Protein AF-A0A090ANB4-F1 (afdb_monomer_lite)

Sequence (158 aa):
MLALCPTMAVTSTATHGLGMGLATMAVLTISNLLISAVRHWVSPEVRIPVYIVFIATVGILEAVVDGLMIGFGFTLALVTIGAVREILGSGTLFTEAHLLLGEMFAFLEITLIPEYKGFLLMLLPPGGFLTLGFLLAGKRVLETRLSTIVTVPQPLSV

Foldseek 3Di:
DVCPVVLLVQLLALLSLLVVLVVQLVVQLVVLLVVLVCVVPDDDVPPPVVVVNVVSVVDNVVSNVVSNVVSVVSSVVSNVSSQVLCCQFPVWHHPPNCVVPNPVCPVVTDRRDDDDPGPPCSSDSNVSVVSVVVVVVVVVVVCVVVCVVDPDPPPDDD

pLDDT: mean 75.97, std 12.32, range [43.0, 91.75]

Organism: NCBI:txid40754

InterPro domains:
  IPR003667 NqrDE/RnfAE [PF02508] (1-58)
  IPR003667 NqrDE/RnfAE [PF02508] (60-135)
  IPR003667 NqrDE/RnfAE [PIRSF006102] (1-148)

Secondary structure (DSSP, 8-state):
-TTHHHHHHHTTSHHHHHHHHHHHHHHHHHHHHHHHHHGGG--SS-HHHHHHHHHTTS-HHHHHHHHHHHHHHHHHHHHHHHHHHHHHHTSEESTTHHHHH-GGGGGG-EE--TT----HHHHSHHHHHHHHHHHHHHHHHHHHHHHHH---------

Radius of gyration: 20.8 Å; chains: 1; bounding box: 58×26×48 Å

Structure (mmCIF, N/CA/C/O backbone):
data_AF-A0A090ANB4-F1
#
_entry.id   AF-A0A090ANB4-F1
#
loop_
_atom_site.group_PDB
_atom_site.id
_atom_site.type_symbol
_atom_site.label_atom_id
_atom_site.label_alt_id
_atom_site.label_comp_id
_atom_site.label_asym_id
_atom_site.label_entity_id
_atom_site.label_seq_id
_atom_site.pdbx_PDB_ins_code
_atom_site.Cartn_x
_atom_site.Cartn_y
_atom_site.Cartn_z
_atom_site.occupancy
_atom_site.B_iso_or_equiv
_atom_site.auth_seq_id
_atom_site.auth_comp_id
_atom_site.auth_asym_id
_atom_site.auth_atom_id
_atom_site.pdbx_PDB_model_num
ATOM 1 N N . MET A 1 1 ? -9.176 9.031 -3.988 1.00 46.72 1 MET A N 1
ATOM 2 C CA . MET A 1 1 ? -7.955 9.870 -4.068 1.00 46.72 1 MET A CA 1
ATOM 3 C C . MET A 1 1 ? -7.138 9.925 -2.769 1.00 46.72 1 MET A C 1
ATOM 5 O O . MET A 1 1 ? -6.018 10.407 -2.828 1.00 46.72 1 MET A O 1
ATOM 9 N N . LEU A 1 2 ? -7.619 9.389 -1.634 1.00 55.66 2 LEU A N 1
ATOM 10 C CA . LEU A 1 2 ? -6.941 9.498 -0.327 1.00 55.66 2 LEU A CA 1
ATOM 11 C C . LEU A 1 2 ? -5.526 8.869 -0.251 1.00 55.66 2 LEU A C 1
ATOM 13 O O . LEU A 1 2 ? -4.758 9.257 0.618 1.00 55.66 2 LEU A O 1
ATOM 17 N N . ALA A 1 3 ? -5.148 7.963 -1.166 1.00 67.19 3 ALA A N 1
ATOM 18 C CA . ALA A 1 3 ? -3.847 7.275 -1.148 1.00 67.19 3 ALA A CA 1
ATOM 19 C C . ALA A 1 3 ? -2.853 7.708 -2.250 1.00 67.19 3 ALA A C 1
ATOM 21 O O . ALA A 1 3 ? -1.758 7.163 -2.311 1.00 67.19 3 ALA A O 1
ATOM 22 N N . LEU A 1 4 ? -3.189 8.675 -3.118 1.00 76.75 4 LEU A N 1
ATOM 23 C CA . LEU A 1 4 ? -2.350 8.987 -4.292 1.00 76.75 4 LEU A CA 1
ATOM 24 C C . LEU A 1 4 ? -0.974 9.569 -3.927 1.00 76.75 4 LEU A C 1
ATOM 26 O O . LEU A 1 4 ? 0.030 9.229 -4.550 1.00 76.75 4 LEU A O 1
ATOM 30 N N . CYS A 1 5 ? -0.909 10.428 -2.910 1.00 80.12 5 CYS A N 1
ATOM 31 C CA . CYS A 1 5 ? 0.342 11.058 -2.485 1.00 80.12 5 CYS A CA 1
ATOM 32 C C . CYS A 1 5 ? 1.390 10.040 -1.991 1.00 80.12 5 CYS A C 1
ATOM 34 O O . CYS A 1 5 ? 2.500 10.044 -2.527 1.00 80.12 5 CYS A O 1
ATOM 36 N N . PRO A 1 6 ? 1.074 9.128 -1.046 1.00 74.81 6 PRO A N 1
ATOM 37 C CA . PRO A 1 6 ? 2.038 8.114 -0.623 1.00 74.81 6 PRO A CA 1
ATOM 38 C C . PRO A 1 6 ? 2.357 7.108 -1.736 1.00 74.81 6 PRO A C 1
ATOM 40 O O . PRO A 1 6 ? 3.514 6.731 -1.898 1.00 74.81 6 PRO A O 1
ATOM 43 N N . THR A 1 7 ? 1.382 6.725 -2.569 1.00 77.88 7 THR A N 1
ATOM 44 C CA . THR A 1 7 ? 1.634 5.761 -3.654 1.00 77.88 7 THR A CA 1
ATOM 45 C C . THR A 1 7 ? 2.613 6.307 -4.693 1.00 77.88 7 THR A C 1
ATOM 47 O O . THR A 1 7 ? 3.469 5.578 -5.181 1.00 77.88 7 THR A O 1
ATOM 50 N N . MET A 1 8 ? 2.535 7.596 -5.033 1.00 78.75 8 MET A N 1
ATOM 51 C CA . MET A 1 8 ? 3.420 8.195 -6.040 1.00 78.75 8 MET A CA 1
ATOM 52 C C . MET A 1 8 ? 4.849 8.381 -5.525 1.00 78.75 8 MET A C 1
ATOM 54 O O . MET A 1 8 ? 5.792 8.237 -6.300 1.00 78.75 8 MET A O 1
ATOM 58 N N . ALA A 1 9 ? 4.997 8.664 -4.228 1.00 77.38 9 ALA A N 1
ATOM 59 C CA . ALA A 1 9 ? 6.293 8.837 -3.580 1.00 77.38 9 ALA A CA 1
ATOM 60 C C . ALA A 1 9 ? 7.064 7.517 -3.417 1.00 77.38 9 ALA A C 1
ATOM 62 O O . ALA A 1 9 ? 8.287 7.524 -3.448 1.00 77.38 9 ALA A O 1
ATOM 63 N N . VAL A 1 10 ? 6.358 6.396 -3.245 1.00 78.56 10 VAL A N 1
ATOM 64 C CA . VAL A 1 10 ? 6.964 5.127 -2.804 1.00 78.56 10 VAL A CA 1
ATOM 65 C C . VAL A 1 10 ? 7.012 4.060 -3.908 1.00 78.56 10 VAL A C 1
ATOM 67 O O . VAL A 1 10 ? 7.735 3.080 -3.794 1.00 78.56 10 VAL A O 1
ATOM 70 N N . THR A 1 11 ? 6.320 4.259 -5.033 1.00 79.19 11 THR A N 1
ATOM 71 C CA . THR A 1 11 ? 6.361 3.328 -6.183 1.00 79.19 11 THR A CA 1
ATOM 72 C C . THR A 1 11 ? 7.594 3.490 -7.080 1.00 79.19 11 THR A C 1
ATOM 74 O O . THR A 1 11 ? 7.601 2.964 -8.187 1.00 79.19 11 THR A O 1
ATOM 77 N N . SER A 1 12 ? 8.628 4.228 -6.667 1.00 77.31 12 SER A N 1
ATOM 78 C CA . SER A 1 12 ? 9.883 4.305 -7.431 1.00 77.31 12 SER A CA 1
ATOM 79 C C . SER A 1 12 ? 10.629 2.969 -7.464 1.00 77.31 12 SER A C 1
ATOM 81 O O . SER A 1 12 ? 11.275 2.676 -8.463 1.00 77.31 12 SER A O 1
ATOM 83 N N . THR A 1 13 ? 10.505 2.161 -6.408 1.00 81.81 13 THR A N 1
ATOM 84 C CA . THR A 1 13 ? 11.098 0.822 -6.290 1.00 81.81 13 THR A CA 1
ATOM 85 C C . THR A 1 13 ? 10.129 -0.127 -5.581 1.00 81.81 13 THR A C 1
ATOM 87 O O . THR A 1 13 ? 9.298 0.288 -4.762 1.00 81.81 13 THR A O 1
ATOM 90 N N . ALA A 1 14 ? 10.200 -1.420 -5.896 1.00 81.69 14 ALA A N 1
ATOM 91 C CA . ALA A 1 14 ? 9.321 -2.435 -5.311 1.00 81.69 14 ALA A CA 1
ATOM 92 C C . ALA A 1 14 ? 9.569 -2.632 -3.803 1.00 81.69 14 ALA A C 1
ATOM 94 O O . ALA A 1 14 ? 8.634 -2.905 -3.048 1.00 81.69 14 ALA A O 1
ATOM 95 N N . THR A 1 15 ? 10.813 -2.458 -3.353 1.00 82.75 15 THR A N 1
ATOM 96 C CA . THR A 1 15 ? 11.251 -2.628 -1.956 1.00 82.75 15 THR A CA 1
ATOM 97 C C . THR A 1 15 ? 10.644 -1.585 -1.027 1.00 82.75 15 THR A C 1
ATOM 99 O O . THR A 1 15 ? 10.063 -1.930 0.004 1.00 82.75 15 THR A O 1
ATOM 102 N N . HIS A 1 16 ? 10.681 -0.313 -1.419 1.00 83.56 16 HIS A N 1
ATOM 103 C CA . HIS A 1 16 ? 10.042 0.772 -0.677 1.00 83.56 16 HIS A CA 1
ATOM 104 C C . HIS A 1 16 ? 8.517 0.590 -0.614 1.00 83.56 16 HIS A C 1
ATOM 106 O O . HIS A 1 16 ? 7.910 0.781 0.446 1.00 83.56 16 HIS A O 1
ATOM 112 N N . GLY A 1 17 ? 7.904 0.151 -1.721 1.00 83.38 17 GLY A N 1
ATOM 113 C CA . GLY A 1 17 ? 6.481 -0.199 -1.784 1.00 83.38 17 GLY A CA 1
ATOM 114 C C . GLY A 1 17 ? 6.098 -1.305 -0.802 1.00 83.38 17 GLY A C 1
ATOM 115 O O . GLY A 1 17 ? 5.096 -1.183 -0.095 1.00 83.38 17 GLY A O 1
ATOM 116 N N . LEU A 1 18 ? 6.924 -2.347 -0.705 1.00 86.50 18 LEU A N 1
ATOM 117 C CA . LEU A 1 18 ? 6.738 -3.450 0.236 1.00 86.50 18 LEU A CA 1
ATOM 118 C C . LEU A 1 18 ? 6.822 -2.979 1.696 1.00 86.50 18 LEU A C 1
ATOM 120 O O . LEU A 1 18 ? 5.946 -3.310 2.494 1.00 86.50 18 LEU A O 1
ATOM 124 N N . GLY A 1 19 ? 7.821 -2.160 2.040 1.00 87.56 19 GLY A N 1
ATOM 125 C CA . GLY A 1 19 ? 7.983 -1.618 3.394 1.00 87.56 19 GLY A CA 1
ATOM 126 C C . GLY A 1 19 ? 6.796 -0.761 3.845 1.00 87.56 19 GLY A C 1
ATOM 127 O O . GLY A 1 19 ? 6.259 -0.958 4.937 1.00 87.56 19 GLY A O 1
ATOM 128 N N . MET A 1 20 ? 6.329 0.152 2.988 1.00 89.06 20 MET A N 1
ATOM 129 C CA . MET A 1 20 ? 5.136 0.960 3.273 1.00 89.06 20 MET A CA 1
ATOM 130 C C . MET A 1 20 ? 3.872 0.096 3.367 1.00 89.06 20 MET A C 1
ATOM 132 O O . MET A 1 20 ? 3.044 0.313 4.254 1.00 89.06 20 MET A O 1
ATOM 136 N N . GLY A 1 21 ? 3.718 -0.892 2.483 1.00 87.75 21 GLY A N 1
ATOM 137 C CA . GLY A 1 21 ? 2.587 -1.816 2.502 1.00 87.75 21 GLY A CA 1
ATOM 138 C C . GLY A 1 21 ? 2.483 -2.581 3.823 1.00 87.75 21 GLY A C 1
ATOM 139 O O . GLY A 1 21 ? 1.451 -2.521 4.490 1.00 87.75 21 GLY A O 1
ATOM 140 N N . LEU A 1 22 ? 3.582 -3.190 4.276 1.00 89.06 22 LEU A N 1
ATOM 141 C CA . LEU A 1 22 ? 3.626 -3.894 5.562 1.00 89.06 22 LEU A CA 1
ATOM 142 C C . LEU A 1 22 ? 3.348 -2.962 6.748 1.00 89.06 22 LEU A C 1
ATOM 144 O O . LEU A 1 22 ? 2.585 -3.325 7.645 1.00 89.06 22 LEU A O 1
ATOM 148 N N . ALA A 1 23 ? 3.904 -1.746 6.738 1.00 89.25 23 ALA A N 1
ATOM 149 C CA . ALA A 1 23 ? 3.639 -0.756 7.779 1.00 89.25 23 ALA A CA 1
ATOM 150 C C . ALA A 1 23 ? 2.150 -0.372 7.835 1.00 89.25 23 ALA A C 1
ATOM 152 O O . ALA A 1 23 ? 1.545 -0.387 8.905 1.00 89.25 23 ALA A O 1
ATOM 153 N N . THR A 1 24 ? 1.529 -0.075 6.691 1.00 88.25 24 THR A N 1
ATOM 154 C CA . THR A 1 24 ? 0.100 0.281 6.637 1.00 88.25 24 THR A CA 1
ATOM 155 C C . THR A 1 24 ? -0.812 -0.885 7.004 1.00 88.25 24 THR A C 1
ATOM 157 O O . THR A 1 24 ? -1.803 -0.673 7.697 1.00 88.25 24 THR A O 1
ATOM 160 N N . MET A 1 25 ? -0.458 -2.116 6.630 1.00 91.06 25 MET A N 1
ATOM 161 C CA . MET A 1 25 ? -1.176 -3.319 7.049 1.00 91.06 25 MET A CA 1
ATOM 162 C C . MET A 1 25 ? -1.148 -3.481 8.571 1.00 91.06 25 MET A C 1
ATOM 164 O O . MET A 1 25 ? -2.194 -3.704 9.181 1.00 91.06 25 MET A O 1
ATOM 168 N N . ALA A 1 26 ? 0.019 -3.308 9.200 1.00 91.75 26 ALA A N 1
ATOM 169 C CA . ALA A 1 26 ? 0.138 -3.348 10.654 1.00 91.75 26 ALA A CA 1
ATOM 170 C C . ALA A 1 26 ? -0.706 -2.249 11.316 1.00 91.75 26 ALA A C 1
ATOM 172 O O . ALA A 1 26 ? -1.473 -2.536 12.232 1.00 91.75 26 ALA A O 1
ATOM 173 N N . VAL A 1 27 ? -0.632 -1.012 10.814 1.00 90.69 27 VAL A N 1
ATOM 174 C CA . VAL A 1 27 ? -1.412 0.118 11.342 1.00 90.69 27 VAL A CA 1
ATOM 175 C C . VAL A 1 27 ? -2.915 -0.141 11.229 1.00 90.69 27 VAL A C 1
ATOM 177 O O . VAL A 1 27 ? -3.615 0.000 12.225 1.00 90.69 27 VAL A O 1
ATOM 180 N N . LEU A 1 28 ? -3.412 -0.577 10.067 1.00 88.50 28 LEU A N 1
ATOM 181 C CA . LEU A 1 28 ? -4.837 -0.867 9.854 1.00 88.50 28 LEU A CA 1
ATOM 182 C C . LEU A 1 28 ? -5.332 -2.000 10.757 1.00 88.50 28 LEU A C 1
ATOM 184 O O . LEU A 1 28 ? -6.385 -1.878 11.381 1.00 88.50 28 LEU A O 1
ATOM 188 N N . THR A 1 29 ? -4.548 -3.072 10.884 1.00 89.00 29 THR A N 1
ATOM 189 C CA . THR A 1 29 ? -4.890 -4.209 11.749 1.00 89.00 29 THR A CA 1
ATOM 190 C C . THR A 1 29 ? -4.937 -3.783 13.218 1.00 89.00 29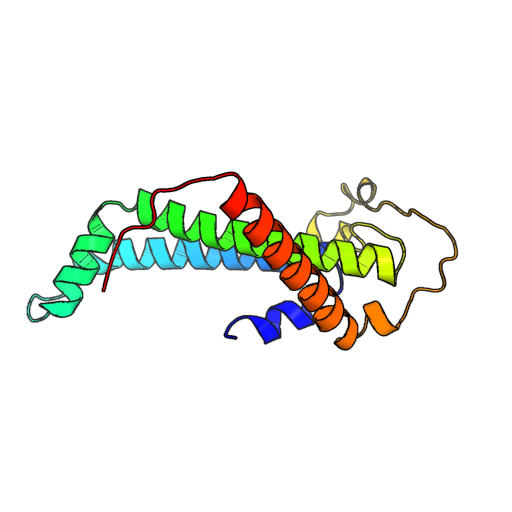 THR A C 1
ATOM 192 O O . THR A 1 29 ? -5.878 -4.124 13.934 1.00 89.00 29 THR A O 1
ATOM 195 N N . ILE A 1 30 ? -3.964 -2.983 13.667 1.00 90.31 30 ILE A N 1
ATOM 196 C CA . ILE A 1 30 ? -3.908 -2.466 15.039 1.00 90.31 30 ILE A CA 1
ATOM 197 C C . ILE A 1 30 ? -5.051 -1.481 15.300 1.00 90.31 30 ILE A C 1
ATOM 199 O O . ILE A 1 30 ? -5.687 -1.569 16.345 1.00 90.31 30 ILE A O 1
ATOM 203 N N . SER A 1 31 ? -5.360 -0.570 14.373 1.00 86.81 31 SER A N 1
ATOM 204 C CA . SER A 1 31 ? -6.481 0.367 14.514 1.00 86.81 31 SER A CA 1
ATOM 205 C C . SER A 1 31 ? -7.815 -0.367 14.623 1.00 86.81 31 SER A C 1
ATOM 207 O O . SER A 1 31 ? -8.574 -0.096 15.551 1.00 86.81 31 SER A O 1
ATOM 209 N N . ASN A 1 32 ? -8.071 -1.342 13.748 1.00 85.75 32 ASN A N 1
ATOM 210 C CA . ASN A 1 32 ? -9.293 -2.146 13.790 1.00 85.75 32 ASN A CA 1
ATOM 211 C C . ASN A 1 32 ? -9.398 -2.960 15.092 1.00 85.75 32 ASN A C 1
ATOM 213 O O . ASN A 1 32 ? -10.469 -3.025 15.700 1.00 85.75 32 ASN A O 1
ATOM 217 N N . LEU A 1 33 ? -8.280 -3.507 15.581 1.00 84.19 33 LEU A N 1
ATOM 218 C CA . LEU A 1 33 ? -8.221 -4.233 16.852 1.00 84.19 33 LEU A CA 1
ATOM 219 C C . LEU A 1 33 ? -8.453 -3.316 18.066 1.00 84.19 33 LEU A C 1
ATOM 221 O O . LEU A 1 33 ? -9.230 -3.657 18.959 1.00 84.19 33 LEU A O 1
ATOM 225 N N . LEU A 1 34 ? -7.824 -2.137 18.093 1.00 83.38 34 LEU A N 1
ATOM 226 C CA . LEU A 1 34 ? -7.991 -1.140 19.155 1.00 83.38 34 LEU A CA 1
ATOM 227 C C . LEU A 1 34 ? -9.430 -0.620 19.213 1.00 83.38 34 LEU A C 1
ATOM 229 O O . LEU A 1 34 ? -10.010 -0.548 20.296 1.00 83.38 34 LEU A O 1
ATOM 233 N N . ILE A 1 35 ? -10.036 -0.315 18.061 1.00 80.00 35 ILE A N 1
ATOM 234 C CA . ILE A 1 35 ? -11.443 0.105 17.968 1.00 80.00 35 ILE A CA 1
ATOM 235 C C . ILE A 1 35 ? -12.358 -0.988 18.538 1.00 80.00 35 ILE A C 1
ATOM 237 O O . ILE A 1 35 ? -13.256 -0.694 19.333 1.00 80.00 35 ILE A O 1
ATOM 241 N N . SER A 1 36 ? -12.092 -2.257 18.213 1.00 77.56 36 SER A N 1
ATOM 242 C CA . SER A 1 36 ? -12.848 -3.389 18.756 1.00 77.56 36 SER A CA 1
ATOM 243 C C . SER A 1 36 ? -12.659 -3.596 20.267 1.00 77.56 36 SER A C 1
ATOM 245 O O . SER A 1 36 ? -13.531 -4.201 20.888 1.00 77.56 36 SER A O 1
ATOM 247 N N . ALA A 1 37 ? -11.569 -3.115 20.873 1.00 77.62 37 ALA A N 1
ATOM 248 C CA . ALA A 1 37 ? -11.306 -3.233 22.312 1.00 77.62 37 ALA A CA 1
ATOM 249 C C . ALA A 1 37 ? -11.902 -2.068 23.129 1.00 77.62 37 ALA A C 1
ATOM 251 O O . ALA A 1 37 ? -12.439 -2.274 24.218 1.00 77.62 37 ALA A O 1
ATOM 252 N N . VAL A 1 38 ? -11.861 -0.842 22.597 1.00 74.75 38 VAL A N 1
ATOM 253 C CA . VAL A 1 38 ? -12.316 0.381 23.293 1.00 74.75 38 VAL A CA 1
ATOM 254 C C . VAL A 1 38 ? -13.849 0.505 23.334 1.00 74.75 38 VAL A C 1
ATOM 256 O O . VAL A 1 38 ? -14.393 1.193 24.198 1.00 74.75 38 VAL A O 1
ATOM 259 N N . ARG A 1 39 ? -14.579 -0.230 22.480 1.00 68.31 39 ARG A N 1
ATOM 260 C CA . ARG A 1 39 ? -16.058 -0.210 22.404 1.00 68.31 39 ARG A CA 1
ATOM 261 C C . ARG A 1 39 ? -16.799 -0.481 23.720 1.00 68.31 39 ARG A C 1
ATOM 263 O O . ARG A 1 39 ? -17.974 -0.147 23.823 1.00 68.31 39 ARG A O 1
ATOM 270 N N . HIS A 1 40 ? -16.156 -1.111 24.705 1.00 67.81 40 HIS A N 1
ATOM 271 C CA . HIS A 1 40 ? -16.785 -1.447 25.986 1.00 67.81 40 HIS A CA 1
ATOM 272 C C . HIS A 1 40 ? -17.055 -0.215 26.875 1.00 67.81 40 HIS A C 1
ATOM 274 O O . HIS A 1 40 ? -17.848 -0.297 27.805 1.00 67.81 40 HIS A O 1
ATOM 280 N N . TRP A 1 41 ? -16.444 0.936 26.573 1.00 70.44 41 TRP A N 1
ATOM 281 C CA . TRP A 1 41 ? -16.497 2.146 27.406 1.00 70.44 41 TRP A CA 1
ATOM 282 C C . TRP A 1 41 ? -17.523 3.204 26.950 1.00 70.44 41 TRP A C 1
ATOM 284 O O . TRP A 1 41 ? -17.512 4.324 27.456 1.00 70.44 41 TRP A O 1
ATOM 294 N N . VAL A 1 42 ? -18.409 2.892 25.994 1.00 60.78 42 VAL A N 1
ATOM 295 C CA . VAL A 1 42 ? -19.294 3.888 25.356 1.00 60.78 42 VAL A CA 1
ATOM 296 C C . VAL A 1 42 ? -20.728 3.822 25.907 1.00 60.78 42 VAL A C 1
ATOM 298 O O . VAL A 1 42 ? -21.406 2.804 25.780 1.00 60.78 42 VAL A O 1
ATOM 301 N N . SER A 1 43 ? -21.187 4.929 26.504 1.00 52.28 43 SER A N 1
ATOM 302 C CA . SER A 1 43 ? -22.515 5.086 27.124 1.00 52.28 43 SER A CA 1
ATOM 303 C C . SER A 1 43 ? -23.700 5.037 26.133 1.00 52.28 43 SER A C 1
ATOM 305 O O . SER A 1 43 ? -23.542 5.377 24.965 1.00 52.28 43 SER A O 1
ATOM 307 N N . PRO A 1 44 ? -24.915 4.662 26.589 1.00 57.56 44 PRO A N 1
ATOM 308 C CA . PRO A 1 44 ? -26.079 4.316 25.757 1.00 57.56 44 PRO A CA 1
ATOM 309 C C . PRO A 1 44 ? -26.902 5.463 25.119 1.00 57.56 44 PRO A C 1
ATOM 311 O O . PRO A 1 44 ? -27.956 5.193 24.544 1.00 57.56 44 PRO A O 1
ATOM 314 N N . GLU A 1 45 ? -26.452 6.721 25.093 1.00 64.50 45 GLU A N 1
ATOM 315 C CA . GLU A 1 45 ? -27.141 7.833 24.376 1.00 64.50 45 GLU A CA 1
ATOM 316 C C . GLU A 1 45 ? -27.027 7.752 22.829 1.00 64.50 45 GLU A C 1
ATOM 318 O O . GLU A 1 45 ? -27.318 8.686 22.086 1.00 64.50 45 GLU A O 1
ATOM 323 N N . VAL A 1 46 ? -26.624 6.586 22.323 1.00 56.84 46 VAL A N 1
ATOM 324 C CA . VAL A 1 46 ? -25.760 6.380 21.158 1.00 56.84 46 VAL A CA 1
ATOM 325 C C . VAL A 1 46 ? -26.443 5.391 20.204 1.00 56.84 46 VAL A C 1
ATOM 327 O O . VAL A 1 46 ? -25.946 4.311 19.933 1.00 56.84 46 VAL A O 1
ATOM 330 N N . ARG A 1 47 ? -27.634 5.703 19.683 1.00 58.81 47 ARG A N 1
ATOM 331 C CA . ARG A 1 47 ? -28.377 4.737 18.835 1.00 58.81 47 ARG A CA 1
ATOM 332 C C . ARG A 1 47 ? -27.718 4.498 17.467 1.00 58.81 47 ARG A C 1
ATOM 334 O O . ARG A 1 47 ? -27.675 3.361 17.012 1.00 58.81 47 ARG A O 1
ATOM 341 N N . ILE A 1 48 ? -27.163 5.539 16.833 1.00 73.06 48 ILE A N 1
ATOM 342 C CA . ILE A 1 48 ? -26.444 5.410 15.547 1.00 73.06 48 ILE A CA 1
ATOM 343 C C . ILE A 1 48 ? -25.123 4.642 15.736 1.00 73.06 48 ILE A C 1
ATOM 345 O O . ILE A 1 48 ? -24.888 3.681 14.998 1.00 73.06 48 ILE A O 1
ATOM 349 N N . PRO A 1 49 ? -24.286 4.964 16.743 1.00 71.50 49 PRO A N 1
ATOM 350 C CA . PRO A 1 49 ? -23.049 4.218 16.925 1.00 71.50 49 PRO A CA 1
ATOM 351 C C . PRO A 1 49 ? -23.284 2.837 17.539 1.00 71.50 49 PRO A C 1
ATOM 353 O O . PRO A 1 49 ? -22.504 1.953 17.238 1.00 71.50 49 PRO A O 1
ATOM 356 N N . VAL A 1 50 ? -24.381 2.581 18.269 1.00 71.00 50 VAL A N 1
ATOM 357 C CA . VAL A 1 50 ? -24.771 1.214 18.670 1.00 71.00 50 VAL A CA 1
ATOM 358 C C . VAL A 1 50 ? -24.991 0.319 17.457 1.00 71.00 50 VAL A C 1
ATOM 360 O O . VAL A 1 50 ? -24.504 -0.799 17.494 1.00 71.00 50 VAL A O 1
ATOM 363 N N . TYR A 1 51 ? -25.636 0.776 16.376 1.00 68.56 51 TYR A N 1
ATOM 364 C CA . TYR A 1 51 ? -25.786 -0.046 15.164 1.00 68.56 51 TYR A CA 1
ATOM 365 C C . TYR A 1 51 ? -24.446 -0.325 14.470 1.00 68.56 51 TYR A C 1
ATOM 367 O O . TYR A 1 51 ? -24.165 -1.474 14.137 1.00 68.56 51 TYR A O 1
ATOM 375 N N . ILE A 1 52 ? -23.592 0.693 14.311 1.00 72.12 52 ILE A N 1
ATOM 376 C CA . ILE A 1 52 ? -22.225 0.534 13.772 1.00 72.12 52 ILE A CA 1
ATOM 377 C C . ILE A 1 52 ? -21.401 -0.427 14.634 1.00 72.12 52 ILE A C 1
ATOM 379 O O . ILE A 1 52 ? -20.716 -1.308 14.123 1.00 72.12 52 ILE A O 1
ATOM 383 N N . VAL A 1 53 ? -21.502 -0.290 15.951 1.00 69.00 53 VAL A N 1
ATOM 384 C CA . VAL A 1 53 ? -20.811 -1.122 16.929 1.00 69.00 53 VAL A CA 1
ATOM 385 C C . VAL A 1 53 ? -21.392 -2.537 16.927 1.00 69.00 53 VAL A C 1
ATOM 387 O O . VAL A 1 53 ? -20.613 -3.474 17.024 1.00 69.00 53 VAL A O 1
ATOM 390 N N . PHE A 1 54 ? -22.704 -2.724 16.734 1.00 67.62 54 PHE A N 1
ATOM 391 C CA . PHE A 1 54 ? -23.353 -4.034 16.593 1.00 67.62 54 PHE A CA 1
ATOM 392 C C . PHE A 1 54 ? -22.800 -4.797 15.385 1.00 67.62 54 PHE A C 1
ATOM 394 O O . PHE A 1 54 ? -22.385 -5.945 15.537 1.00 67.62 54 PHE A O 1
ATOM 401 N N . ILE A 1 55 ? -22.703 -4.128 14.231 1.00 65.62 55 ILE A N 1
ATOM 402 C CA . ILE A 1 55 ? -22.082 -4.661 13.008 1.00 65.62 55 ILE A CA 1
ATOM 403 C C . ILE A 1 55 ? -20.599 -4.974 13.256 1.00 65.62 55 ILE A C 1
ATOM 405 O O . ILE A 1 55 ? -20.136 -6.054 12.915 1.00 65.62 55 ILE A O 1
ATOM 409 N N . ALA A 1 56 ? -19.869 -4.093 13.944 1.00 65.31 56 ALA A N 1
ATOM 410 C CA . ALA A 1 56 ? -18.467 -4.319 14.303 1.00 65.31 56 ALA A CA 1
ATOM 411 C C . ALA A 1 56 ? -18.253 -5.374 15.413 1.00 65.31 56 ALA A C 1
ATOM 413 O O . ALA A 1 56 ? -17.115 -5.693 15.741 1.00 65.31 56 ALA A O 1
ATOM 414 N N . THR A 1 57 ? -19.311 -5.888 16.055 1.00 61.28 57 THR A N 1
ATOM 415 C CA . THR A 1 57 ? -19.193 -6.916 17.118 1.00 61.28 57 THR A CA 1
ATOM 416 C C . THR A 1 57 ? -19.086 -8.317 16.587 1.00 61.28 57 THR A C 1
ATOM 418 O O . THR A 1 57 ? -18.725 -9.200 17.363 1.00 61.28 57 THR A O 1
ATOM 421 N N . VAL A 1 58 ? -19.490 -8.527 15.333 1.00 63.88 58 VAL A N 1
ATOM 422 C CA . VAL A 1 58 ? -19.702 -9.870 14.796 1.00 63.88 58 VAL A CA 1
ATOM 423 C C . VAL A 1 58 ? -18.386 -10.680 14.828 1.00 63.88 58 VAL A C 1
ATOM 425 O O . VAL A 1 58 ? -18.421 -11.882 15.080 1.00 63.88 58 VAL A O 1
ATOM 428 N N . GLY A 1 59 ? -17.223 -10.016 14.906 1.00 75.12 59 GLY A N 1
ATOM 429 C CA . GLY A 1 59 ? -16.058 -10.565 15.594 1.00 75.12 59 GLY A CA 1
ATOM 430 C C . GLY A 1 59 ? -14.805 -9.698 15.517 1.00 75.12 59 GLY A C 1
ATOM 431 O O . GLY A 1 59 ? -14.514 -9.083 14.497 1.00 75.12 59 GLY A O 1
ATOM 432 N N . ILE A 1 60 ? -13.979 -9.746 16.572 1.00 77.81 60 ILE A N 1
ATOM 433 C CA . ILE A 1 60 ? -12.581 -9.261 16.534 1.00 77.81 60 ILE A CA 1
ATOM 434 C C . ILE A 1 60 ? -11.841 -9.879 15.337 1.00 77.81 60 ILE A C 1
ATOM 436 O O . ILE A 1 60 ? -11.048 -9.215 14.674 1.00 77.81 60 ILE A O 1
ATOM 440 N N . LEU A 1 61 ? -12.137 -11.150 15.046 1.00 81.62 61 LEU A N 1
ATOM 441 C CA . LEU A 1 61 ? -11.580 -11.870 13.909 1.00 81.62 61 LEU A CA 1
ATOM 442 C C . LEU A 1 61 ? -11.938 -11.204 12.575 1.00 81.62 61 LEU A C 1
ATOM 444 O O . LEU A 1 61 ? -11.079 -11.093 11.712 1.00 81.62 61 LEU A O 1
ATOM 448 N N . GLU A 1 62 ? -13.163 -10.714 12.415 1.00 83.25 62 GLU A N 1
ATOM 449 C CA . GLU A 1 62 ? -13.618 -10.064 11.183 1.00 83.25 62 GLU A CA 1
ATOM 450 C C . GLU A 1 62 ? -12.939 -8.707 10.994 1.00 83.25 62 GLU A C 1
ATOM 452 O O . GLU A 1 62 ? -12.491 -8.397 9.896 1.00 83.25 62 GLU A O 1
ATOM 457 N N . ALA A 1 63 ? -12.764 -7.940 12.075 1.00 82.31 63 ALA A N 1
ATOM 458 C CA . ALA A 1 63 ? -12.054 -6.660 12.051 1.00 82.31 63 ALA A CA 1
ATOM 459 C C . ALA A 1 63 ? -10.557 -6.819 11.715 1.00 82.31 63 ALA A C 1
ATOM 461 O O . ALA A 1 63 ? -9.979 -6.003 10.989 1.00 82.31 63 ALA A O 1
ATOM 462 N N . VAL A 1 64 ? -9.931 -7.885 12.227 1.00 85.44 64 VAL A N 1
ATOM 463 C CA . VAL A 1 64 ? -8.542 -8.248 11.910 1.00 85.44 64 VAL A CA 1
ATOM 464 C C . VAL A 1 64 ? -8.423 -8.738 10.469 1.00 85.44 64 VAL A C 1
ATOM 466 O O . VAL A 1 64 ? -7.521 -8.297 9.762 1.00 85.44 64 VAL A O 1
ATOM 469 N N . VAL A 1 65 ? -9.328 -9.609 10.014 1.00 88.56 65 VAL A N 1
ATOM 470 C CA . VAL A 1 65 ? -9.334 -10.121 8.634 1.00 88.56 65 VAL A CA 1
ATOM 471 C C . VAL A 1 65 ? -9.573 -8.993 7.632 1.00 88.56 65 VAL A C 1
ATOM 473 O O . VAL A 1 65 ? -8.885 -8.948 6.618 1.00 88.56 65 VAL A O 1
ATOM 476 N N . ASP A 1 66 ? -10.470 -8.051 7.922 1.00 86.62 66 ASP A N 1
ATOM 477 C CA . ASP A 1 66 ? -10.712 -6.877 7.078 1.00 86.62 66 ASP A CA 1
ATOM 478 C C . ASP A 1 66 ? -9.470 -5.976 6.985 1.00 86.62 66 ASP A C 1
ATOM 480 O O . ASP A 1 66 ? -8.988 -5.674 5.891 1.00 86.62 66 ASP A O 1
ATOM 484 N N . GLY A 1 67 ? -8.865 -5.636 8.130 1.00 86.94 67 GLY A N 1
ATOM 485 C CA . GLY A 1 67 ? -7.637 -4.832 8.172 1.00 86.94 67 GLY A CA 1
ATOM 486 C C . GLY A 1 67 ? -6.466 -5.499 7.443 1.00 86.94 67 GLY A C 1
ATOM 487 O O . GLY A 1 67 ? -5.741 -4.844 6.687 1.00 86.94 67 GLY A O 1
ATOM 488 N N . LEU A 1 68 ? -6.325 -6.817 7.609 1.00 91.12 68 LEU A N 1
ATOM 489 C CA . LEU A 1 68 ? -5.316 -7.618 6.926 1.00 91.12 68 LEU A CA 1
ATOM 490 C C . LEU A 1 68 ? -5.574 -7.674 5.418 1.00 91.12 68 LEU A C 1
ATOM 492 O O . LEU A 1 68 ? -4.645 -7.477 4.642 1.00 91.12 68 LEU A O 1
ATOM 496 N N . MET A 1 69 ? -6.812 -7.914 4.982 1.00 91.00 69 MET A N 1
ATOM 497 C CA . MET A 1 69 ? -7.142 -8.065 3.562 1.00 91.00 69 MET A CA 1
ATOM 498 C C . MET A 1 69 ? -6.989 -6.745 2.801 1.00 91.00 69 MET A C 1
ATOM 500 O O . MET A 1 69 ? -6.432 -6.731 1.699 1.00 91.00 69 MET A O 1
ATOM 504 N N . ILE A 1 70 ? -7.389 -5.624 3.409 1.00 90.25 70 ILE A N 1
ATOM 505 C CA . ILE A 1 70 ? -7.169 -4.281 2.855 1.00 90.25 70 ILE A CA 1
ATOM 506 C C . ILE A 1 70 ? -5.668 -3.976 2.776 1.00 90.25 70 ILE A C 1
ATOM 508 O O . ILE A 1 70 ? -5.177 -3.561 1.722 1.00 90.25 70 ILE A O 1
ATOM 512 N N . GLY A 1 71 ? -4.924 -4.206 3.862 1.00 88.50 71 GLY A N 1
ATOM 513 C CA . GLY A 1 71 ? -3.483 -3.952 3.910 1.00 88.50 71 GLY A CA 1
ATOM 514 C C . GLY A 1 71 ? -2.688 -4.824 2.937 1.00 88.50 71 GLY A C 1
ATOM 515 O O . GLY A 1 71 ? -1.792 -4.335 2.245 1.00 88.50 71 GLY A O 1
ATOM 516 N N . PHE A 1 72 ? -3.052 -6.098 2.810 1.00 91.25 72 PHE A N 1
ATOM 517 C CA . PHE A 1 72 ? -2.428 -7.032 1.878 1.00 91.25 72 PHE A CA 1
ATOM 518 C C . PHE A 1 72 ? -2.691 -6.637 0.422 1.00 91.25 72 PHE A C 1
ATOM 520 O O . PHE A 1 72 ? -1.756 -6.571 -0.377 1.00 91.25 72 PHE A O 1
ATOM 527 N N . GLY A 1 73 ? -3.937 -6.294 0.078 1.00 90.44 73 GLY A N 1
ATOM 528 C CA . GLY A 1 73 ? -4.287 -5.816 -1.261 1.00 90.44 73 GLY A CA 1
ATOM 529 C C . GLY A 1 73 ? -3.549 -4.528 -1.633 1.00 90.44 73 GLY A C 1
ATOM 530 O O . GLY A 1 73 ? -3.037 -4.401 -2.746 1.00 90.44 73 GLY A O 1
ATOM 531 N N . PHE A 1 74 ? -3.426 -3.599 -0.684 1.00 88.56 74 PHE A N 1
ATOM 532 C CA . PHE A 1 74 ? -2.657 -2.371 -0.870 1.00 88.56 74 PHE A CA 1
ATOM 533 C C . PHE A 1 74 ? -1.160 -2.645 -1.071 1.00 88.56 74 PHE A C 1
ATOM 535 O O . PHE A 1 74 ? -0.553 -2.101 -1.993 1.00 88.56 74 PHE A O 1
ATOM 542 N N . THR A 1 75 ? -0.580 -3.536 -0.265 1.00 88.31 75 THR A N 1
ATOM 543 C CA . THR A 1 75 ? 0.828 -3.947 -0.385 1.00 88.31 75 THR A CA 1
ATOM 544 C C . THR A 1 75 ? 1.103 -4.571 -1.748 1.00 88.31 75 THR A C 1
ATOM 546 O O . THR A 1 75 ? 2.042 -4.173 -2.432 1.00 88.31 75 THR A O 1
ATOM 549 N N . LEU A 1 76 ? 0.253 -5.50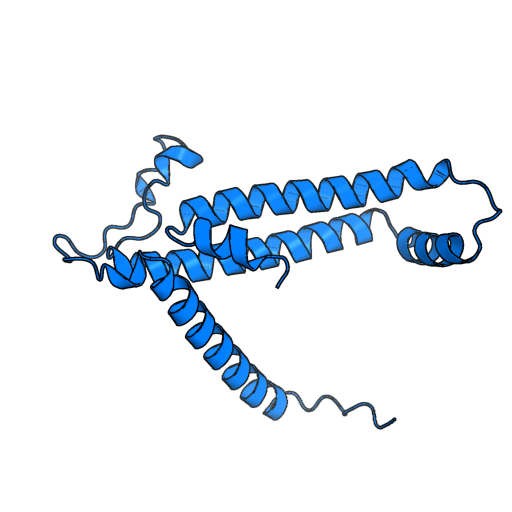0 -2.189 1.00 90.00 76 LEU A N 1
ATOM 550 C CA . LEU A 1 76 ? 0.388 -6.161 -3.486 1.00 90.00 76 LEU A CA 1
ATOM 551 C C . LEU A 1 76 ? 0.276 -5.151 -4.636 1.00 90.00 76 LEU A C 1
ATOM 553 O O . LEU A 1 76 ? 1.068 -5.193 -5.579 1.00 90.00 76 LEU A O 1
ATOM 557 N N . ALA A 1 77 ? -0.647 -4.193 -4.545 1.00 87.88 77 ALA A N 1
ATOM 558 C CA . ALA A 1 77 ? -0.769 -3.119 -5.528 1.00 87.88 77 ALA A CA 1
ATOM 559 C C . ALA A 1 77 ? 0.493 -2.236 -5.590 1.00 87.88 77 ALA A C 1
ATOM 561 O O . ALA A 1 77 ? 0.982 -1.942 -6.679 1.00 87.88 77 ALA A O 1
ATOM 562 N N . LEU A 1 78 ? 1.066 -1.845 -4.447 1.00 86.94 78 LEU A N 1
ATOM 563 C CA . LEU A 1 78 ? 2.304 -1.058 -4.413 1.00 86.94 78 LEU A CA 1
ATOM 564 C C . LEU A 1 78 ? 3.503 -1.830 -4.967 1.00 86.94 78 LEU A C 1
ATOM 566 O O . LEU A 1 78 ? 4.270 -1.271 -5.748 1.00 86.94 78 LEU A O 1
ATOM 570 N N . VAL A 1 79 ? 3.647 -3.104 -4.597 1.00 87.81 79 VAL A N 1
ATOM 571 C CA . VAL A 1 79 ? 4.739 -3.970 -5.064 1.00 87.81 79 VAL A CA 1
ATOM 572 C C . VAL A 1 79 ? 4.643 -4.197 -6.566 1.00 87.81 79 VAL A C 1
ATOM 574 O O . VAL A 1 79 ? 5.645 -4.080 -7.261 1.00 87.81 79 VAL A O 1
ATOM 577 N N . THR A 1 80 ? 3.447 -4.465 -7.094 1.00 87.94 80 THR A N 1
ATOM 578 C CA . THR A 1 80 ? 3.256 -4.657 -8.541 1.00 87.94 80 THR A CA 1
ATOM 579 C C . THR A 1 80 ? 3.542 -3.383 -9.332 1.00 87.94 80 THR A C 1
ATOM 581 O O . THR A 1 80 ? 4.252 -3.442 -10.333 1.00 87.94 80 THR A O 1
ATOM 584 N N . ILE A 1 81 ? 3.066 -2.218 -8.878 1.00 87.75 81 ILE A N 1
ATOM 585 C CA . ILE A 1 81 ? 3.358 -0.938 -9.544 1.00 87.75 81 ILE A CA 1
ATOM 586 C C . ILE A 1 81 ? 4.852 -0.601 -9.446 1.00 87.75 81 ILE A C 1
ATOM 588 O O . ILE A 1 81 ? 5.448 -0.214 -10.450 1.00 87.75 81 ILE A O 1
ATOM 592 N N . GLY A 1 82 ? 5.461 -0.770 -8.269 1.00 86.88 82 GLY A N 1
ATOM 593 C CA . GLY A 1 82 ? 6.889 -0.544 -8.046 1.00 86.88 82 GLY A CA 1
ATOM 594 C C . GLY A 1 82 ? 7.758 -1.451 -8.913 1.00 86.88 82 GLY A C 1
ATOM 595 O O . GLY A 1 82 ? 8.634 -0.956 -9.608 1.00 86.88 82 GLY A O 1
ATOM 596 N N . ALA A 1 83 ? 7.446 -2.748 -8.979 1.00 85.94 83 ALA A N 1
ATOM 597 C CA . ALA A 1 83 ? 8.176 -3.714 -9.800 1.00 85.94 83 ALA A CA 1
ATOM 598 C C . ALA A 1 83 ? 8.098 -3.379 -11.295 1.00 85.94 83 ALA A C 1
ATOM 600 O O . ALA A 1 83 ? 9.109 -3.414 -11.988 1.00 85.94 83 ALA A O 1
ATOM 601 N N . VAL A 1 84 ? 6.922 -2.996 -11.804 1.00 86.44 84 VAL A N 1
ATOM 602 C CA . VAL A 1 84 ? 6.781 -2.578 -13.209 1.00 86.44 84 VAL A CA 1
ATOM 603 C C . VAL A 1 84 ? 7.598 -1.312 -13.493 1.00 86.44 84 VAL A C 1
ATOM 605 O O . VAL A 1 84 ? 8.232 -1.220 -14.545 1.00 86.44 84 VAL A O 1
ATOM 608 N N . ARG A 1 85 ? 7.617 -0.343 -12.567 1.00 87.19 85 ARG A N 1
ATOM 609 C CA . ARG A 1 85 ? 8.413 0.890 -12.711 1.00 87.19 85 ARG A CA 1
ATOM 610 C C . ARG A 1 85 ? 9.912 0.630 -1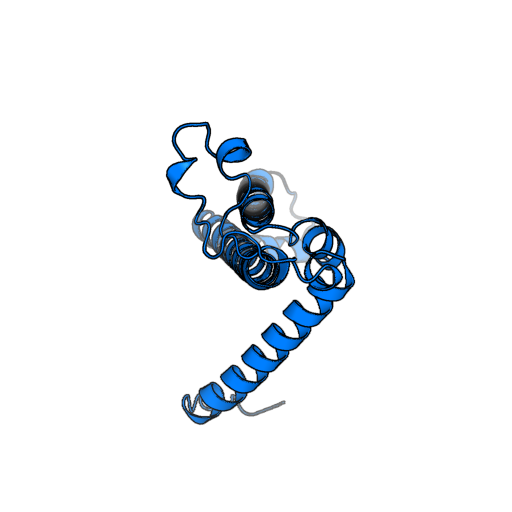2.642 1.00 87.19 85 ARG A C 1
ATOM 612 O O . ARG A 1 85 ? 10.654 1.272 -13.377 1.00 87.19 85 ARG A O 1
ATOM 619 N N . GLU A 1 86 ? 10.335 -0.320 -11.827 1.00 85.50 86 GLU A N 1
ATOM 620 C CA . GLU A 1 86 ? 11.733 -0.704 -11.649 1.00 85.50 86 GLU A CA 1
ATOM 621 C C . GLU A 1 86 ? 12.269 -1.481 -12.860 1.00 85.50 86 GLU A C 1
ATOM 623 O O . GLU A 1 86 ? 13.283 -1.108 -13.447 1.00 85.50 86 GLU A O 1
ATOM 628 N N . ILE A 1 87 ? 11.509 -2.466 -13.351 1.00 84.19 87 ILE A N 1
ATOM 629 C CA . ILE A 1 87 ? 11.872 -3.244 -14.546 1.00 84.19 87 ILE A CA 1
ATOM 630 C C . ILE A 1 87 ? 11.992 -2.336 -15.778 1.00 84.19 87 ILE A C 1
ATOM 632 O O . ILE A 1 87 ? 12.943 -2.455 -16.546 1.00 84.19 87 ILE A O 1
ATOM 636 N N . LEU A 1 88 ? 11.044 -1.415 -15.976 1.00 82.31 88 LEU A N 1
ATOM 637 C CA . LEU A 1 88 ? 11.042 -0.502 -17.129 1.00 82.31 88 LEU A CA 1
ATOM 638 C C . LEU A 1 88 ? 11.990 0.695 -16.953 1.00 82.31 88 LEU A C 1
ATOM 640 O O . LEU A 1 88 ? 12.410 1.310 -17.936 1.00 82.31 88 LEU A O 1
ATOM 644 N N . GLY A 1 89 ? 12.294 1.048 -15.706 1.00 78.19 89 GLY A N 1
ATOM 645 C CA . GLY A 1 89 ? 13.097 2.200 -15.331 1.00 78.19 89 GLY A CA 1
ATOM 646 C C . GLY A 1 89 ? 14.586 1.898 -15.259 1.00 78.19 89 GLY A C 1
ATOM 647 O O . GLY A 1 89 ? 15.350 2.589 -15.917 1.00 78.19 89 GLY A O 1
ATOM 648 N N . SER A 1 90 ? 14.998 0.886 -14.497 1.00 72.25 90 SER A N 1
ATOM 649 C CA . SER A 1 90 ? 16.402 0.533 -14.227 1.00 72.25 90 SER A CA 1
ATOM 650 C C . SER A 1 90 ? 16.797 -0.864 -14.714 1.00 72.25 90 SER A C 1
ATOM 652 O O . SER A 1 90 ? 17.987 -1.157 -14.775 1.00 72.25 90 SER A O 1
ATOM 654 N N . GLY A 1 91 ? 15.841 -1.715 -15.105 1.00 73.00 91 GLY A N 1
ATOM 655 C CA . GLY A 1 91 ? 16.129 -3.090 -15.542 1.00 73.00 91 GLY A CA 1
ATOM 656 C C . GLY A 1 91 ? 16.501 -4.034 -14.391 1.00 73.00 91 GLY A C 1
ATOM 657 O O . GLY A 1 91 ? 17.076 -5.101 -14.622 1.00 73.00 91 GLY A O 1
ATOM 658 N N . THR A 1 92 ? 16.183 -3.638 -13.160 1.00 74.44 92 THR A N 1
ATOM 659 C CA . THR A 1 92 ? 16.449 -4.374 -11.920 1.00 74.44 92 THR A CA 1
ATOM 660 C C . THR A 1 92 ? 15.141 -4.765 -11.233 1.00 74.44 92 THR A C 1
ATOM 662 O O . THR A 1 92 ? 14.080 -4.196 -11.504 1.00 74.44 92 THR A O 1
ATOM 665 N N . LEU A 1 93 ? 15.205 -5.789 -10.383 1.00 74.12 93 LEU A N 1
ATOM 666 C CA . LEU A 1 93 ? 14.091 -6.245 -9.556 1.00 74.12 93 LEU A CA 1
ATOM 667 C C . LEU A 1 93 ? 14.546 -6.311 -8.092 1.00 74.12 93 LEU A C 1
ATOM 669 O O . LEU A 1 93 ? 15.483 -7.044 -7.779 1.00 74.12 93 LEU A O 1
ATOM 673 N N . PHE A 1 94 ? 13.848 -5.578 -7.219 1.00 74.31 94 PHE A N 1
ATOM 674 C CA . PHE A 1 94 ? 14.121 -5.441 -5.782 1.00 74.31 94 PHE A CA 1
ATOM 675 C C . PHE A 1 94 ? 15.444 -4.744 -5.416 1.00 74.31 94 PHE A C 1
ATOM 677 O O . PHE A 1 94 ? 16.134 -5.133 -4.472 1.00 74.31 94 PHE A O 1
ATOM 684 N N . THR A 1 95 ? 15.760 -3.664 -6.119 1.00 68.44 95 THR A N 1
ATOM 685 C CA . THR A 1 95 ? 16.859 -2.743 -5.805 1.00 68.44 95 THR A CA 1
ATOM 686 C C . THR A 1 95 ? 16.735 -2.263 -4.352 1.00 68.44 95 THR A C 1
ATOM 688 O O . THR A 1 95 ? 15.630 -2.052 -3.837 1.00 68.44 95 THR A O 1
ATOM 691 N N . GLU A 1 96 ? 17.868 -2.179 -3.652 1.00 72.12 96 GLU A N 1
ATOM 692 C CA . GLU A 1 96 ? 17.945 -1.809 -2.231 1.00 72.12 96 GLU A CA 1
ATOM 693 C C . GLU A 1 96 ? 17.268 -2.781 -1.236 1.00 72.12 96 GLU A C 1
ATOM 695 O O . GLU A 1 96 ? 17.063 -2.428 -0.072 1.00 72.12 96 GLU A O 1
ATOM 700 N N . ALA A 1 97 ? 16.981 -4.037 -1.610 1.00 69.75 97 ALA A N 1
ATOM 701 C CA . ALA A 1 97 ? 16.422 -5.032 -0.677 1.00 69.75 97 ALA A CA 1
ATOM 702 C C . ALA A 1 97 ? 17.282 -5.235 0.587 1.00 69.75 97 ALA A C 1
ATOM 704 O O . ALA A 1 97 ? 16.747 -5.493 1.668 1.00 69.75 97 ALA A O 1
ATOM 705 N N . HIS A 1 98 ? 18.601 -5.048 0.478 1.00 68.50 98 HIS A N 1
ATOM 706 C CA . HIS A 1 98 ? 19.532 -5.138 1.604 1.00 68.50 98 HIS A CA 1
ATOM 707 C C . HIS A 1 98 ? 19.245 -4.114 2.724 1.00 68.50 98 HIS A C 1
ATOM 709 O O . HIS A 1 98 ? 19.487 -4.421 3.890 1.00 68.50 98 HIS A O 1
ATOM 715 N N . LEU A 1 99 ? 18.683 -2.936 2.407 1.00 70.62 99 LEU A N 1
ATOM 716 C CA . LEU A 1 99 ? 18.340 -1.905 3.401 1.00 70.62 99 LEU A CA 1
ATOM 717 C C . LEU A 1 99 ? 17.139 -2.302 4.269 1.00 70.62 99 LEU A C 1
ATOM 719 O O . LEU A 1 99 ? 17.005 -1.817 5.390 1.00 70.62 99 LEU A O 1
ATOM 723 N N . LEU A 1 100 ? 16.262 -3.169 3.753 1.00 65.69 100 LEU A N 1
ATOM 724 C CA . LEU A 1 100 ? 15.015 -3.573 4.411 1.00 65.69 100 LEU A CA 1
ATOM 725 C C . LEU A 1 100 ? 15.098 -4.969 5.045 1.00 65.69 100 LEU A C 1
ATOM 727 O O . LEU A 1 100 ? 14.467 -5.213 6.070 1.00 65.69 100 LEU A O 1
ATOM 731 N N . LEU A 1 101 ? 15.862 -5.885 4.444 1.00 66.31 101 LEU A N 1
ATOM 732 C CA . LEU A 1 101 ? 15.942 -7.295 4.846 1.00 66.31 101 LEU A CA 1
ATOM 733 C C . LEU A 1 101 ? 17.322 -7.695 5.411 1.00 66.31 101 LEU A C 1
ATOM 735 O O . LEU A 1 101 ? 17.473 -8.803 5.923 1.00 66.31 101 LEU A O 1
ATOM 739 N N . GLY A 1 102 ? 18.309 -6.793 5.378 1.00 67.94 102 GLY A N 1
ATOM 740 C CA . GLY A 1 102 ? 19.687 -7.034 5.820 1.00 67.94 102 GLY A CA 1
ATOM 741 C C . GLY A 1 102 ? 20.580 -7.649 4.734 1.00 67.94 102 GLY A C 1
ATOM 742 O O . GLY A 1 102 ? 20.095 -8.122 3.705 1.00 67.94 102 GLY A O 1
ATOM 743 N N . GLU A 1 103 ? 21.902 -7.672 4.967 1.00 65.88 103 GLU A N 1
ATOM 744 C CA . GLU A 1 103 ? 22.909 -8.150 3.990 1.00 65.88 103 GLU A CA 1
ATOM 745 C C . GLU A 1 103 ? 22.661 -9.583 3.484 1.00 65.88 103 GLU A C 1
ATOM 747 O O . GLU A 1 103 ? 23.033 -9.926 2.365 1.00 65.88 103 GLU A O 1
ATOM 752 N N . MET A 1 104 ? 21.963 -10.407 4.268 1.00 62.31 104 MET A N 1
ATOM 753 C CA . MET A 1 104 ? 21.612 -11.791 3.929 1.00 62.31 104 MET A CA 1
ATOM 754 C C . MET A 1 104 ? 20.681 -11.924 2.706 1.00 62.31 104 MET A C 1
ATOM 756 O O . MET A 1 104 ? 20.606 -13.003 2.122 1.00 62.31 104 MET A O 1
ATOM 760 N N . PHE A 1 105 ? 19.978 -10.859 2.300 1.00 53.31 105 PHE A N 1
ATOM 761 C CA . PHE A 1 105 ? 19.022 -10.874 1.182 1.00 53.31 105 PHE A CA 1
ATOM 762 C C . PHE A 1 105 ? 19.508 -10.134 -0.072 1.00 53.31 105 PHE A C 1
ATOM 764 O O . PHE A 1 105 ? 18.731 -9.957 -1.010 1.00 53.31 105 PHE A O 1
ATOM 771 N N . ALA A 1 106 ? 20.795 -9.775 -0.149 1.00 58.50 106 ALA A N 1
ATOM 772 C CA . ALA A 1 106 ? 21.402 -9.206 -1.361 1.00 58.50 106 ALA A CA 1
ATOM 773 C C . ALA A 1 106 ? 21.278 -10.127 -2.598 1.00 58.50 106 ALA A C 1
ATOM 775 O O . ALA A 1 106 ? 21.335 -9.669 -3.731 1.00 58.50 106 ALA A O 1
ATOM 776 N N . PHE A 1 107 ? 21.039 -11.426 -2.388 1.00 55.03 107 PHE A N 1
ATOM 777 C CA . PHE A 1 107 ? 20.753 -12.411 -3.439 1.00 55.03 107 PHE A CA 1
ATOM 778 C C . PHE A 1 107 ? 19.448 -12.139 -4.217 1.00 55.03 107 PHE A C 1
ATOM 780 O O . PHE A 1 107 ? 19.316 -12.590 -5.354 1.00 55.03 107 PHE A O 1
ATOM 787 N N . LEU A 1 108 ? 18.478 -11.432 -3.625 1.00 61.12 108 LEU A N 1
ATOM 788 C CA . LEU A 1 108 ? 17.184 -11.178 -4.268 1.00 61.12 108 LEU A CA 1
ATOM 789 C C . LEU A 1 108 ? 17.251 -10.053 -5.319 1.00 61.12 108 LEU A C 1
ATOM 791 O O . LEU A 1 108 ? 16.298 -9.880 -6.077 1.00 61.12 108 LEU A O 1
ATOM 795 N N . GLU A 1 109 ? 18.366 -9.316 -5.375 1.00 63.84 109 GLU A N 1
ATOM 796 C CA . GLU A 1 109 ? 18.619 -8.259 -6.353 1.00 63.84 109 GLU A CA 1
ATOM 797 C C . GLU A 1 109 ? 18.930 -8.879 -7.723 1.00 63.84 109 GLU A C 1
ATOM 799 O O . GLU A 1 109 ? 20.064 -9.228 -8.060 1.00 63.84 109 GLU A O 1
ATOM 804 N N . ILE A 1 110 ? 17.880 -9.069 -8.520 1.00 65.44 110 ILE A N 1
ATOM 805 C CA . ILE A 1 110 ? 17.993 -9.623 -9.868 1.00 65.44 110 ILE A CA 1
ATOM 806 C C . ILE A 1 110 ? 18.334 -8.487 -10.828 1.00 65.44 110 ILE A C 1
ATOM 808 O O . ILE A 1 110 ? 17.511 -7.625 -11.146 1.00 65.44 110 ILE A O 1
ATOM 812 N N . THR A 1 111 ? 19.577 -8.505 -11.298 1.00 59.41 111 THR A N 1
ATOM 813 C CA . THR A 1 111 ? 20.091 -7.611 -12.336 1.00 59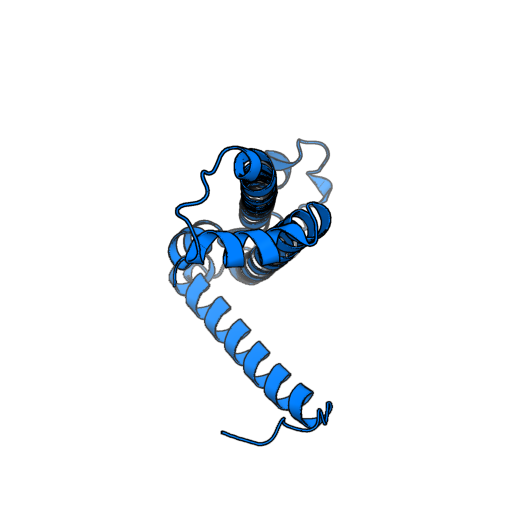.41 111 THR A CA 1
ATOM 814 C C . THR A 1 111 ? 19.863 -8.267 -13.696 1.00 59.41 111 THR A C 1
ATOM 816 O O . THR A 1 111 ? 20.538 -9.223 -14.072 1.00 59.41 111 THR A O 1
ATOM 819 N N . LEU A 1 112 ? 18.849 -7.802 -14.430 1.00 56.72 112 LEU A N 1
ATOM 820 C CA . LEU A 1 112 ? 18.423 -8.463 -15.667 1.00 56.72 112 LEU A CA 1
ATOM 821 C C . LEU A 1 112 ? 19.248 -8.016 -16.888 1.00 56.72 112 LEU A C 1
ATOM 823 O O . LEU A 1 112 ? 19.345 -8.767 -17.856 1.00 56.72 112 LEU A O 1
ATOM 827 N N . ILE A 1 113 ? 19.840 -6.811 -16.866 1.00 52.31 113 ILE A N 1
ATOM 828 C CA . ILE A 1 113 ? 20.621 -6.246 -17.981 1.00 52.31 113 ILE A CA 1
ATOM 829 C C . ILE A 1 113 ? 21.749 -5.346 -17.431 1.00 52.31 113 ILE A C 1
ATOM 831 O O . ILE A 1 113 ? 21.452 -4.274 -16.898 1.00 52.31 113 ILE A O 1
ATOM 835 N N . PRO A 1 114 ? 23.038 -5.714 -17.567 1.00 52.84 114 PRO A N 1
ATOM 836 C CA . PRO A 1 114 ? 24.125 -4.768 -17.349 1.00 52.84 114 PRO A CA 1
ATOM 837 C C . PRO A 1 114 ? 24.085 -3.729 -18.483 1.00 52.84 114 PRO A C 1
ATOM 839 O O . PRO A 1 114 ? 23.989 -4.096 -19.650 1.00 52.84 114 PRO A O 1
ATOM 842 N N . GLU A 1 115 ? 24.117 -2.438 -18.141 1.00 55.41 115 GLU A N 1
ATOM 843 C CA . GLU A 1 115 ? 24.115 -1.300 -19.086 1.00 55.41 115 GLU A CA 1
ATOM 844 C C . GLU A 1 115 ? 22.778 -0.919 -19.760 1.00 55.41 115 GLU A C 1
ATOM 846 O O . GLU A 1 115 ? 22.741 -0.436 -20.894 1.00 55.41 115 GLU A O 1
ATOM 851 N N . TYR A 1 116 ? 21.653 -0.999 -19.042 1.00 60.25 116 TYR A N 1
ATOM 852 C CA . TYR A 1 116 ? 20.449 -0.281 -19.474 1.00 60.25 116 TYR A CA 1
ATOM 853 C C . TYR A 1 116 ? 20.552 1.208 -19.102 1.00 60.25 116 TYR A C 1
ATOM 855 O O . TYR A 1 116 ? 20.583 1.578 -17.928 1.00 60.25 116 TYR A O 1
ATOM 863 N N . LYS A 1 117 ? 20.587 2.098 -20.105 1.00 59.28 117 LYS A N 1
ATOM 864 C CA . LYS A 1 117 ? 20.359 3.538 -19.901 1.00 59.28 117 LYS A CA 1
ATOM 865 C C . LYS A 1 117 ? 18.888 3.729 -19.558 1.00 59.28 117 LYS A C 1
ATOM 867 O O . LYS A 1 117 ? 18.069 3.954 -20.444 1.00 59.28 117 LYS A O 1
ATOM 872 N N . GLY A 1 118 ? 18.577 3.550 -18.281 1.00 65.75 118 GLY A N 1
ATOM 873 C CA . GLY A 1 118 ? 17.230 3.552 -17.744 1.00 65.75 118 GLY A CA 1
ATOM 874 C C . GLY A 1 118 ? 16.318 4.631 -18.321 1.00 65.75 118 GLY A C 1
ATOM 875 O O . GLY A 1 118 ? 16.739 5.768 -18.550 1.00 65.75 118 GLY A O 1
ATOM 876 N N . PHE A 1 119 ? 15.052 4.290 -18.566 1.00 76.88 119 PHE A N 1
ATOM 877 C CA . PHE A 1 119 ? 14.078 5.259 -19.057 1.00 76.88 119 PHE A CA 1
ATOM 878 C C . PHE A 1 119 ? 13.730 6.232 -17.922 1.00 76.88 119 PHE A C 1
ATOM 880 O O . PHE A 1 119 ? 12.834 5.971 -17.119 1.00 76.88 119 PHE A O 1
ATOM 887 N N . LEU A 1 120 ? 14.446 7.366 -17.848 1.00 78.44 120 LEU A N 1
ATOM 888 C CA . LEU A 1 120 ? 14.329 8.366 -16.768 1.00 78.44 120 LEU A CA 1
ATOM 889 C C . LEU A 1 120 ? 12.879 8.773 -16.475 1.00 78.44 120 LEU A C 1
ATOM 891 O O . LEU A 1 120 ? 12.506 9.007 -15.327 1.00 78.44 120 LEU A O 1
ATOM 895 N N . LEU A 1 121 ? 12.043 8.841 -17.511 1.00 83.31 121 LEU A N 1
ATOM 896 C CA . LEU A 1 121 ? 10.648 9.244 -17.382 1.00 83.31 121 LEU A CA 1
ATOM 897 C C . LEU A 1 121 ? 9.805 8.234 -16.572 1.00 83.31 121 LEU A C 1
ATOM 899 O O . LEU A 1 121 ? 8.809 8.643 -15.977 1.00 83.31 121 LEU A O 1
ATOM 903 N N . MET A 1 122 ? 10.220 6.961 -16.473 1.00 83.31 122 MET A N 1
ATOM 904 C CA . MET A 1 122 ? 9.566 5.952 -15.623 1.00 83.31 122 MET A CA 1
ATOM 905 C C . MET A 1 122 ? 9.893 6.120 -14.134 1.00 83.31 122 MET A C 1
ATOM 907 O O . MET A 1 122 ? 9.020 5.915 -13.283 1.00 83.31 122 MET A O 1
ATOM 911 N N . LEU A 1 123 ? 11.130 6.524 -13.820 1.00 79.12 123 LEU A N 1
ATOM 912 C CA . LEU A 1 123 ? 11.575 6.802 -12.449 1.00 79.12 123 LEU A CA 1
ATOM 913 C C . LEU A 1 123 ? 10.923 8.075 -11.891 1.00 79.12 123 LEU A C 1
ATOM 915 O O . LEU A 1 123 ? 10.578 8.138 -10.712 1.00 79.12 123 LEU A O 1
ATOM 919 N N . LEU A 1 124 ? 10.694 9.080 -12.738 1.00 86.25 124 LEU A N 1
ATOM 920 C CA . LEU A 1 124 ? 10.046 10.333 -12.343 1.00 86.25 124 LEU A CA 1
ATOM 921 C C . LEU A 1 124 ? 8.536 10.158 -12.045 1.00 86.25 124 LEU A C 1
ATOM 923 O O . LEU A 1 124 ? 7.905 9.257 -12.601 1.00 86.25 124 LEU A O 1
ATOM 927 N N . PRO A 1 125 ? 7.907 11.045 -11.234 1.00 85.44 125 PRO A N 1
ATOM 928 C CA . PRO A 1 125 ? 6.465 11.020 -10.943 1.00 85.44 125 PRO A CA 1
ATOM 929 C C . PRO A 1 125 ? 5.523 10.780 -12.147 1.00 85.44 125 PRO A C 1
ATOM 931 O O . PRO A 1 125 ? 4.604 9.977 -11.994 1.00 85.44 125 PRO A O 1
ATOM 934 N N . PRO A 1 126 ? 5.716 11.370 -13.350 1.00 86.56 126 PRO A N 1
ATOM 935 C CA . PRO A 1 126 ? 4.935 11.031 -14.550 1.00 86.56 126 PRO A CA 1
ATOM 936 C C . PRO A 1 126 ? 4.855 9.529 -14.874 1.00 86.56 126 PRO A C 1
ATOM 938 O O . PRO A 1 126 ? 3.794 9.062 -15.290 1.00 86.56 126 PRO A O 1
ATOM 941 N N . GLY A 1 127 ? 5.920 8.756 -14.642 1.00 85.88 127 GLY A N 1
ATOM 942 C CA . GLY A 1 127 ? 5.929 7.308 -14.855 1.00 85.88 127 GLY A CA 1
ATOM 943 C C . GLY A 1 127 ? 4.907 6.574 -13.987 1.00 85.88 127 GLY A C 1
ATOM 944 O O . GLY A 1 127 ? 4.226 5.667 -14.462 1.00 85.88 127 GLY A O 1
ATOM 945 N N . GLY A 1 128 ? 4.707 7.018 -12.742 1.00 85.06 128 GLY A N 1
ATOM 946 C CA . GLY A 1 128 ? 3.716 6.441 -11.826 1.00 85.06 128 GLY A CA 1
ATOM 947 C C . GLY A 1 128 ? 2.289 6.542 -12.360 1.00 85.06 128 GLY A C 1
ATOM 948 O O . GLY A 1 128 ? 1.548 5.558 -12.346 1.00 85.06 128 GLY A O 1
ATOM 949 N N . PHE A 1 129 ? 1.928 7.695 -12.927 1.00 87.44 129 PHE A N 1
ATOM 950 C CA . PHE A 1 129 ? 0.612 7.900 -13.532 1.00 87.44 129 PHE A CA 1
ATOM 951 C C . PHE A 1 129 ? 0.412 7.084 -14.810 1.00 87.44 129 PHE A C 1
ATOM 953 O O . PHE A 1 129 ? -0.679 6.556 -15.018 1.00 87.44 129 PHE A O 1
ATOM 960 N N . LEU A 1 130 ? 1.449 6.937 -15.641 1.00 88.75 130 LEU A N 1
ATOM 961 C CA . LEU A 1 130 ? 1.388 6.080 -16.829 1.00 88.75 130 LEU A CA 1
ATOM 962 C C . LEU A 1 130 ? 1.176 4.616 -16.439 1.00 88.75 130 LEU A C 1
ATOM 964 O O . LEU A 1 130 ? 0.280 3.960 -16.967 1.00 88.75 130 LEU A O 1
ATOM 968 N N . THR A 1 131 ? 1.945 4.130 -15.464 1.00 87.31 131 THR A N 1
ATOM 969 C CA . THR A 1 131 ? 1.838 2.751 -14.966 1.00 87.31 131 THR A CA 1
ATOM 970 C C . THR A 1 131 ? 0.454 2.485 -14.379 1.00 87.31 131 THR A C 1
ATOM 972 O O . THR A 1 131 ? -0.188 1.496 -14.728 1.00 87.31 131 THR A O 1
ATOM 975 N N . LEU A 1 132 ? -0.048 3.401 -13.542 1.00 87.25 132 LEU A N 1
ATOM 976 C CA . LEU A 1 132 ? -1.395 3.321 -12.978 1.00 87.25 132 LEU A CA 1
ATOM 977 C C . LEU A 1 132 ? -2.468 3.366 -14.076 1.00 87.25 132 LEU A C 1
ATOM 979 O O . LEU A 1 132 ? -3.425 2.599 -14.024 1.00 87.25 132 LEU A O 1
ATOM 983 N N . GLY A 1 133 ? -2.304 4.219 -15.089 1.00 88.69 133 GLY A N 1
ATOM 984 C CA . GLY A 1 133 ? -3.210 4.316 -16.233 1.00 88.69 133 GLY A CA 1
ATOM 985 C C . GLY A 1 133 ? -3.297 3.012 -17.026 1.00 88.69 133 GLY A C 1
ATOM 986 O O . GLY A 1 133 ? -4.399 2.525 -17.278 1.00 88.69 133 GLY A O 1
ATOM 987 N N . PHE A 1 134 ? -2.154 2.404 -17.356 1.00 89.81 134 PHE A N 1
ATOM 988 C CA . PHE A 1 134 ? -2.109 1.105 -18.035 1.00 89.81 134 PHE A CA 1
ATOM 989 C C . PHE A 1 134 ? -2.666 -0.026 -17.171 1.00 89.81 134 PHE A C 1
ATOM 991 O O . PHE A 1 134 ? -3.419 -0.857 -17.676 1.00 89.81 134 PHE A O 1
ATOM 998 N N . LEU A 1 135 ? -2.363 -0.043 -15.873 1.00 86.44 135 LEU A N 1
ATOM 999 C CA . LEU A 1 135 ? -2.874 -1.052 -14.947 1.00 86.44 135 LEU A CA 1
ATOM 1000 C C . LEU A 1 135 ? -4.396 -0.955 -14.788 1.00 86.44 135 LEU A C 1
ATOM 1002 O O . LEU A 1 135 ? -5.083 -1.972 -14.850 1.00 86.44 135 LEU A O 1
ATOM 1006 N N . LEU A 1 136 ? -4.949 0.254 -14.652 1.00 88.19 136 LEU A N 1
ATOM 1007 C CA . LEU A 1 136 ? -6.397 0.473 -14.587 1.00 88.19 136 LEU A CA 1
ATOM 1008 C C . LEU A 1 136 ? -7.086 0.165 -15.920 1.00 88.19 136 LEU A C 1
ATOM 1010 O O . LEU A 1 136 ? -8.163 -0.428 -15.917 1.00 88.19 136 LEU A O 1
ATOM 1014 N N . ALA A 1 137 ? -6.474 0.514 -17.056 1.00 89.75 137 ALA A N 1
ATOM 1015 C CA . ALA A 1 137 ? -6.980 0.138 -18.375 1.00 89.75 137 ALA A CA 1
ATOM 1016 C C . ALA A 1 137 ? -7.002 -1.388 -18.543 1.00 89.75 137 ALA A C 1
ATOM 1018 O O . ALA A 1 137 ? -8.019 -1.946 -18.952 1.00 89.75 137 ALA A O 1
ATOM 1019 N N . GLY A 1 138 ? -5.925 -2.068 -18.146 1.00 89.50 138 GLY A N 1
ATOM 1020 C CA . GLY A 1 138 ? -5.832 -3.525 -18.123 1.00 89.50 138 GLY A CA 1
ATOM 1021 C C . GLY A 1 138 ? -6.879 -4.155 -17.209 1.00 89.50 138 GLY A C 1
ATOM 1022 O O . GLY A 1 138 ? -7.600 -5.048 -17.647 1.00 89.50 138 GLY A O 1
ATOM 1023 N N . LYS A 1 139 ? -7.044 -3.644 -15.981 1.00 86.31 139 LYS A N 1
ATOM 1024 C CA . LYS A 1 139 ? -8.082 -4.102 -15.045 1.00 86.31 139 LYS A CA 1
ATOM 1025 C C . LYS A 1 139 ? -9.475 -3.919 -15.635 1.00 86.31 139 LYS A C 1
ATOM 1027 O O . LYS A 1 139 ? -10.258 -4.854 -15.598 1.00 86.31 139 LYS A O 1
ATOM 1032 N N . ARG A 1 140 ? -9.774 -2.760 -16.228 1.00 88.44 140 ARG A N 1
ATOM 1033 C CA . ARG A 1 140 ? -11.070 -2.485 -16.866 1.00 88.44 140 ARG A CA 1
ATOM 1034 C C . ARG A 1 140 ? -11.336 -3.447 -18.022 1.00 88.44 140 ARG A C 1
ATOM 1036 O O . ARG A 1 140 ? -12.452 -3.942 -18.157 1.00 88.44 140 ARG A O 1
ATOM 1043 N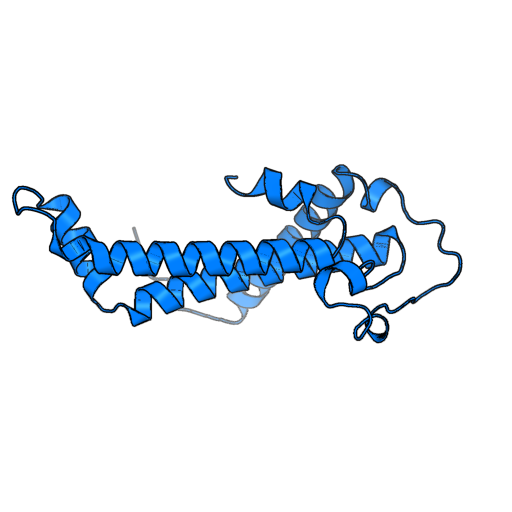 N . VAL A 1 141 ? -10.328 -3.730 -18.849 1.00 88.25 141 VAL A N 1
ATOM 1044 C CA . VAL A 1 141 ? -10.442 -4.717 -19.931 1.00 88.25 141 VAL A CA 1
ATOM 1045 C C . VAL A 1 141 ? -10.671 -6.110 -19.351 1.00 88.25 141 VAL A C 1
ATOM 1047 O O . VAL A 1 141 ? -11.588 -6.793 -19.798 1.00 88.25 141 VAL A O 1
ATOM 1050 N N . LEU A 1 142 ? -9.910 -6.514 -18.332 1.00 86.38 142 LEU A N 1
ATOM 1051 C CA . LEU A 1 142 ? -10.063 -7.813 -17.682 1.00 86.38 142 LEU A CA 1
ATOM 1052 C C . LEU A 1 142 ? -11.434 -7.954 -17.021 1.00 86.38 142 LEU A C 1
ATOM 1054 O O . LEU A 1 142 ? -12.091 -8.953 -17.262 1.00 86.38 142 LEU A O 1
ATOM 1058 N N . GLU A 1 143 ? -11.910 -6.953 -16.281 1.00 86.06 143 GLU A N 1
ATOM 1059 C CA . GLU A 1 143 ? -13.256 -6.921 -15.694 1.00 86.06 143 GLU A CA 1
ATOM 1060 C C . GLU A 1 143 ? -14.337 -7.017 -16.768 1.00 86.06 143 GLU A C 1
ATOM 1062 O O . GLU A 1 143 ? -15.291 -7.764 -16.591 1.00 86.06 143 GLU A O 1
ATOM 1067 N N . THR A 1 144 ? -14.166 -6.340 -17.908 1.00 81.56 144 THR A N 1
ATOM 1068 C CA . THR A 1 144 ? -15.110 -6.425 -19.036 1.00 81.56 144 THR A CA 1
ATOM 1069 C C . THR A 1 144 ? -15.131 -7.830 -19.653 1.00 81.56 144 THR A C 1
ATOM 1071 O O . THR A 1 144 ? -16.173 -8.304 -20.100 1.00 81.56 144 THR A O 1
ATOM 1074 N N . ARG A 1 145 ? -13.993 -8.537 -19.680 1.00 79.00 145 ARG A N 1
ATOM 1075 C CA . ARG A 1 145 ? -13.920 -9.930 -20.156 1.00 79.00 145 ARG A CA 1
ATOM 1076 C C . ARG A 1 145 ? -14.434 -10.921 -19.113 1.00 79.00 145 ARG A C 1
ATOM 1078 O O . ARG A 1 145 ? -15.151 -11.848 -19.472 1.00 79.00 145 ARG A O 1
ATOM 1085 N N . LEU A 1 146 ? -14.120 -10.707 -17.838 1.00 77.88 146 LEU A N 1
ATOM 1086 C CA . LEU A 1 146 ? -14.529 -11.558 -16.723 1.00 77.88 146 LEU A CA 1
ATOM 1087 C C . LEU A 1 146 ? -16.039 -11.467 -16.488 1.00 77.88 146 LEU A C 1
ATOM 1089 O O . LEU A 1 146 ? -16.672 -12.493 -16.280 1.00 77.88 146 LEU A O 1
ATOM 1093 N N . SER A 1 147 ? -16.636 -10.277 -16.613 1.00 64.38 147 SER A N 1
ATOM 1094 C CA . SER A 1 147 ? -18.091 -10.081 -16.534 1.00 64.38 147 SER A CA 1
ATOM 1095 C C . SER A 1 147 ? -18.851 -10.729 -17.693 1.00 64.38 147 SER A C 1
ATOM 1097 O O . SER A 1 147 ? -20.026 -11.045 -17.551 1.00 64.38 147 SER A O 1
ATOM 1099 N N . THR A 1 148 ? -18.181 -10.979 -18.823 1.00 66.44 148 THR A N 1
ATOM 1100 C CA . THR A 1 148 ? -18.756 -11.738 -19.944 1.00 66.44 148 THR A CA 1
ATOM 1101 C C . THR A 1 148 ? -18.742 -13.255 -19.677 1.00 66.44 148 THR A C 1
ATOM 1103 O O . THR A 1 148 ? -19.576 -13.975 -20.216 1.00 66.44 148 THR A O 1
ATOM 1106 N N . ILE A 1 149 ? -17.814 -13.755 -18.846 1.00 62.31 149 ILE A N 1
ATOM 1107 C CA . ILE A 1 149 ? -17.653 -15.189 -18.517 1.00 62.31 149 ILE A CA 1
ATOM 1108 C C . ILE A 1 149 ? -18.424 -15.567 -17.244 1.00 62.31 149 ILE A C 1
ATOM 1110 O O . ILE A 1 149 ? -19.000 -16.648 -17.156 1.00 62.31 149 ILE A O 1
ATOM 1114 N N . VAL A 1 150 ? -18.455 -14.677 -16.253 1.00 63.47 150 VAL A N 1
ATOM 1115 C CA . VAL A 1 150 ? -19.217 -14.843 -15.017 1.00 63.47 150 VAL A CA 1
ATOM 1116 C C . VAL A 1 150 ? -20.594 -14.213 -15.228 1.00 63.47 150 VAL A C 1
ATOM 1118 O O . VAL A 1 150 ? -20.823 -13.062 -14.863 1.00 63.47 150 VAL A O 1
ATOM 1121 N N . THR A 1 151 ? -21.537 -14.961 -15.805 1.00 58.88 151 THR A N 1
ATOM 1122 C CA . THR A 1 151 ? -22.974 -14.659 -15.694 1.00 58.88 151 THR A CA 1
ATOM 1123 C C . THR A 1 151 ? -23.406 -14.790 -14.232 1.00 58.88 151 THR A C 1
ATOM 1125 O O . THR A 1 151 ? -24.018 -15.778 -13.832 1.00 58.88 151 THR A O 1
ATOM 1128 N N . VAL A 1 152 ? -23.070 -13.797 -13.409 1.00 57.19 152 VAL A N 1
ATOM 1129 C CA . 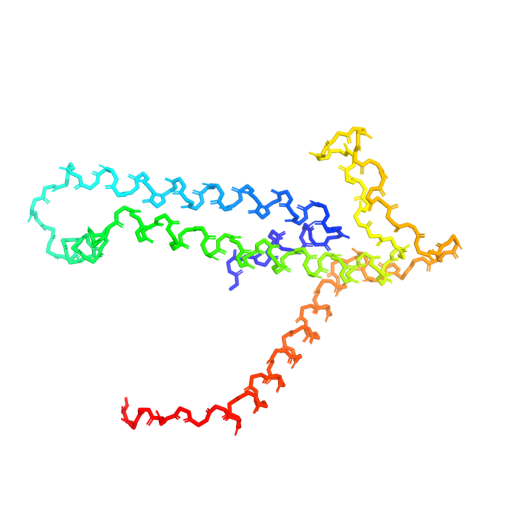VAL A 1 152 ? -23.822 -13.516 -12.186 1.00 57.19 152 VAL A CA 1
ATOM 1130 C C . VAL A 1 152 ? -25.170 -12.960 -12.647 1.00 57.19 152 VAL A C 1
ATOM 1132 O O . VAL A 1 152 ? -25.173 -12.000 -13.425 1.00 57.19 152 VAL A O 1
ATOM 1135 N N . PRO A 1 153 ? -26.316 -13.520 -12.217 1.00 51.09 153 PRO A N 1
ATOM 1136 C CA . PRO A 1 153 ? -27.600 -12.864 -12.399 1.00 51.09 153 PRO A CA 1
ATOM 1137 C C . PRO A 1 153 ? -27.485 -11.459 -11.812 1.00 51.09 153 PRO A C 1
ATOM 1139 O O . PRO A 1 153 ? -27.283 -11.299 -10.609 1.00 51.09 153 PRO A O 1
ATOM 1142 N N . GLN A 1 154 ? -27.537 -10.446 -12.676 1.00 55.50 154 GLN A N 1
ATOM 1143 C CA . GLN A 1 154 ? -27.673 -9.054 -12.268 1.00 55.50 154 GLN A CA 1
ATOM 1144 C C . GLN A 1 154 ? -28.832 -8.988 -11.262 1.00 55.50 154 GLN A C 1
ATOM 1146 O O . GLN A 1 154 ? -29.944 -9.373 -11.639 1.00 55.50 154 GLN A O 1
ATOM 1151 N N . PRO A 1 155 ? -28.629 -8.548 -10.005 1.00 50.19 155 PRO A N 1
ATOM 1152 C CA . PRO A 1 155 ? -29.765 -8.190 -9.183 1.00 50.19 155 PRO A CA 1
ATOM 1153 C C . PRO A 1 155 ? -30.458 -7.024 -9.889 1.00 50.19 155 PRO A C 1
ATOM 1155 O O . PRO A 1 155 ? -29.914 -5.934 -10.056 1.00 50.19 155 PRO A O 1
ATOM 1158 N N . LEU A 1 156 ? -31.636 -7.345 -10.405 1.00 58.62 156 LEU A N 1
ATOM 1159 C CA . LEU A 1 156 ? -32.597 -6.448 -11.008 1.00 58.62 156 LEU A CA 1
ATOM 1160 C C . LEU A 1 156 ? -32.938 -5.328 -10.011 1.00 58.62 156 LEU A C 1
ATOM 1162 O O . LEU A 1 156 ? -33.397 -5.642 -8.915 1.00 58.62 156 LEU A O 1
ATOM 1166 N N . SER A 1 157 ? -32.848 -4.069 -10.465 1.00 50.03 157 SER A N 1
ATOM 1167 C CA . SER A 1 157 ? -33.588 -2.889 -9.955 1.00 50.03 157 SER A CA 1
ATOM 1168 C C . SER A 1 157 ? -33.173 -2.377 -8.552 1.00 50.03 157 SER A C 1
ATOM 1170 O O . SER A 1 157 ? -32.760 -3.162 -7.710 1.00 50.03 157 SER A O 1
ATOM 1172 N N . VAL A 1 158 ? -33.202 -1.090 -8.185 1.00 43.00 158 VAL A N 1
ATOM 1173 C CA . VAL A 1 158 ? -33.821 0.165 -8.666 1.00 43.00 158 VAL A CA 1
ATOM 1174 C C . VAL A 1 158 ? -32.883 1.311 -8.275 1.00 43.00 158 VAL A C 1
ATOM 1176 O O . VAL A 1 158 ? -32.276 1.204 -7.185 1.00 43.00 158 VAL A O 1
#